Protein AF-A0A016THS2-F1 (afdb_monomer_lite)

Sequence (97 aa):
MSCFRKYTKSVLKAVKKGLESLLNNTKALNQVIYPKATRFGCWGVLRGNRTAQVACVYDKKAEMNSLITKEACTTNENCTYYNGSTCLWNLCYAEQF

Structure (mmCIF, N/CA/C/O backbone):
data_AF-A0A016THS2-F1
#
_entry.id   AF-A0A016THS2-F1
#
loop_
_atom_site.group_PDB
_atom_site.id
_atom_site.type_symbol
_atom_site.label_atom_id
_atom_site.label_alt_id
_atom_site.label_comp_id
_atom_site.label_asym_id
_atom_site.label_entity_id
_atom_site.label_seq_id
_atom_site.pdbx_PDB_ins_code
_atom_site.Cartn_x
_atom_site.Cartn_y
_atom_site.Cartn_z
_atom_site.occupancy
_atom_site.B_iso_or_equiv
_atom_site.auth_seq_id
_atom_site.auth_comp_id
_atom_site.auth_asym_id
_atom_site.auth_atom_id
_atom_site.pdbx_PDB_model_num
ATOM 1 N N . MET A 1 1 ? -1.657 2.725 -8.811 1.00 75.19 1 MET A N 1
ATOM 2 C CA . MET A 1 1 ? -0.344 3.423 -8.852 1.00 75.19 1 MET A CA 1
ATOM 3 C C . MET A 1 1 ? 0.551 2.720 -9.874 1.00 75.19 1 MET A C 1
ATOM 5 O O . MET A 1 1 ? 0.345 1.537 -10.109 1.00 75.19 1 MET A O 1
ATOM 9 N N . SER A 1 2 ? 1.494 3.417 -10.518 1.00 75.38 2 SER A N 1
ATOM 10 C CA . SER A 1 2 ? 2.437 2.801 -11.467 1.00 75.38 2 SER A CA 1
ATOM 11 C C . SER A 1 2 ? 3.800 3.484 -11.436 1.00 75.38 2 SER A C 1
ATOM 13 O O . SER A 1 2 ? 3.866 4.706 -11.311 1.00 75.38 2 SER A O 1
ATOM 15 N N . CYS A 1 3 ? 4.877 2.720 -11.599 1.00 80.12 3 CYS A N 1
ATOM 16 C CA . CYS A 1 3 ? 6.243 3.225 -11.667 1.00 80.12 3 CYS A CA 1
ATOM 17 C C . CYS A 1 3 ? 7.024 2.574 -12.816 1.00 80.12 3 CYS A C 1
ATOM 19 O O . CYS A 1 3 ? 6.845 1.393 -13.115 1.00 80.12 3 CYS A O 1
ATOM 21 N N . PHE A 1 4 ? 7.916 3.353 -13.428 1.00 84.62 4 PHE A N 1
ATOM 22 C CA . PHE A 1 4 ? 8.782 2.943 -14.528 1.00 84.62 4 PHE A CA 1
ATOM 23 C C . PHE A 1 4 ? 10.220 3.324 -14.185 1.00 84.62 4 PHE A C 1
ATOM 25 O O . PHE A 1 4 ? 10.516 4.501 -13.963 1.00 84.62 4 PHE A O 1
ATOM 32 N N . ARG A 1 5 ? 11.131 2.350 -14.132 1.00 85.31 5 ARG A N 1
ATOM 33 C CA . ARG A 1 5 ? 12.542 2.602 -13.813 1.00 85.31 5 ARG A CA 1
ATOM 34 C C . ARG A 1 5 ? 13.476 1.763 -14.665 1.00 85.31 5 ARG A C 1
ATOM 36 O O . ARG A 1 5 ? 13.317 0.552 -14.778 1.00 85.31 5 ARG A O 1
ATOM 43 N N . LYS A 1 6 ? 14.510 2.411 -15.202 1.00 84.00 6 LYS A N 1
ATOM 44 C CA . LYS A 1 6 ? 15.648 1.703 -15.79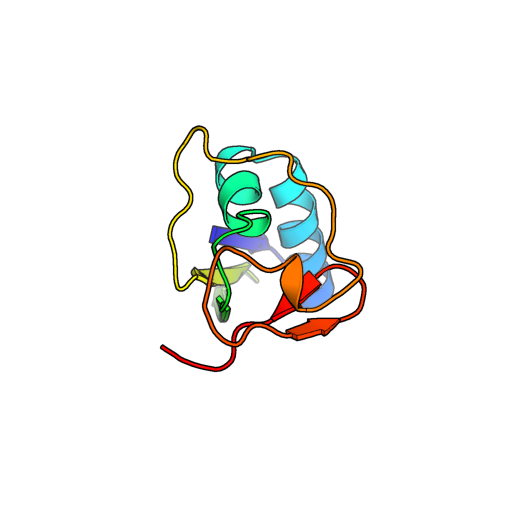0 1.00 84.00 6 LYS A CA 1
ATOM 45 C C . LYS A 1 6 ? 16.451 1.009 -14.686 1.00 84.00 6 LYS A C 1
ATOM 47 O O . LYS A 1 6 ? 16.677 1.590 -13.623 1.00 84.00 6 LYS A O 1
ATOM 52 N N . TYR A 1 7 ? 16.900 -0.210 -14.945 1.00 82.94 7 TYR A N 1
ATOM 53 C CA . TYR A 1 7 ? 17.788 -0.979 -14.085 1.00 82.94 7 TYR A CA 1
ATOM 54 C C . TYR A 1 7 ? 19.101 -1.270 -14.812 1.00 82.94 7 TYR A C 1
ATOM 56 O O . TYR A 1 7 ? 19.148 -1.435 -16.026 1.00 82.94 7 TYR A O 1
ATOM 64 N N . THR A 1 8 ? 20.202 -1.311 -14.069 1.00 78.25 8 THR A N 1
ATOM 65 C CA . THR A 1 8 ? 21.517 -1.654 -14.630 1.00 78.25 8 THR A CA 1
ATOM 66 C C . THR A 1 8 ? 21.886 -3.090 -14.293 1.00 78.25 8 THR A C 1
ATOM 68 O O . THR A 1 8 ? 22.073 -3.894 -15.197 1.00 78.25 8 THR A O 1
ATOM 71 N N . LYS A 1 9 ? 21.951 -3.404 -12.993 1.00 79.50 9 LYS A N 1
ATOM 72 C CA . LYS A 1 9 ? 22.392 -4.706 -12.461 1.00 79.50 9 LYS A CA 1
ATOM 73 C C . LYS A 1 9 ? 21.347 -5.425 -11.599 1.00 79.50 9 LYS A C 1
ATOM 75 O O . LYS A 1 9 ? 21.432 -6.630 -11.433 1.00 79.50 9 LYS A O 1
ATOM 80 N N . SER A 1 10 ? 20.373 -4.702 -11.035 1.00 87.75 10 SER A N 1
ATOM 81 C CA . SER A 1 10 ? 19.357 -5.277 -10.143 1.00 87.75 10 SER A CA 1
ATOM 82 C C . SER A 1 10 ? 17.993 -4.641 -10.382 1.00 87.75 10 SER A C 1
ATOM 84 O O . SER A 1 10 ? 17.826 -3.428 -10.221 1.00 87.75 10 SER A O 1
ATOM 86 N N . VAL A 1 11 ? 17.020 -5.483 -10.735 1.00 88.31 11 VAL A N 1
ATOM 87 C CA . VAL A 1 11 ? 15.608 -5.104 -10.873 1.00 88.31 11 VAL A CA 1
ATOM 88 C C . VAL A 1 11 ? 15.040 -4.684 -9.519 1.00 88.31 11 VAL A C 1
ATOM 90 O O . VAL A 1 11 ? 14.413 -3.635 -9.431 1.00 88.31 11 VAL A O 1
ATOM 93 N N . LEU A 1 12 ? 15.340 -5.425 -8.445 1.00 89.81 12 LEU A N 1
ATOM 94 C CA . LEU A 1 12 ? 14.877 -5.103 -7.089 1.00 89.81 12 LEU A CA 1
ATOM 95 C C . LEU A 1 12 ? 15.320 -3.704 -6.646 1.00 89.81 12 LEU A C 1
ATOM 97 O O . LEU A 1 12 ? 14.519 -2.939 -6.114 1.00 89.81 12 LEU A O 1
ATOM 101 N N . LYS A 1 13 ? 16.568 -3.315 -6.944 1.00 91.31 13 LYS A N 1
ATOM 102 C CA . LYS A 1 13 ? 17.061 -1.959 -6.654 1.00 91.31 13 LYS A CA 1
ATOM 103 C C . LYS A 1 13 ? 16.292 -0.887 -7.430 1.00 91.31 13 LYS A C 1
ATOM 105 O O . LYS A 1 13 ? 16.058 0.198 -6.902 1.00 91.31 13 LYS A O 1
ATOM 110 N N . ALA A 1 14 ? 15.910 -1.168 -8.674 1.00 89.62 14 ALA A N 1
ATOM 111 C CA . ALA A 1 14 ? 15.119 -0.244 -9.481 1.00 89.62 14 ALA A CA 1
ATOM 112 C C . ALA A 1 14 ? 13.670 -0.141 -8.987 1.00 89.62 14 ALA A C 1
ATOM 114 O O . ALA A 1 14 ? 13.148 0.969 -8.916 1.00 89.62 14 ALA A O 1
ATOM 115 N N . VAL A 1 15 ? 13.055 -1.258 -8.586 1.00 90.56 15 VAL A N 1
ATOM 116 C CA . VAL A 1 15 ? 11.719 -1.273 -7.972 1.00 90.56 15 VAL A CA 1
ATOM 117 C C . VAL A 1 15 ? 11.727 -0.499 -6.657 1.00 90.56 15 VAL A C 1
ATOM 119 O O . VAL A 1 15 ? 10.895 0.386 -6.493 1.00 90.56 15 VAL A O 1
ATOM 122 N N . LYS A 1 16 ? 12.713 -0.728 -5.777 1.00 91.69 16 LYS A N 1
ATOM 123 C CA . LYS A 1 16 ? 12.882 0.031 -4.525 1.00 91.69 16 LYS A CA 1
ATOM 124 C C . LYS A 1 16 ? 12.945 1.540 -4.778 1.00 91.69 16 LYS A C 1
ATOM 126 O O . LYS A 1 16 ? 12.138 2.278 -4.229 1.00 91.69 16 LYS A O 1
ATOM 131 N N . LYS A 1 17 ? 13.821 1.990 -5.684 1.00 90.38 17 LYS A N 1
ATOM 132 C CA . LYS A 1 17 ? 13.900 3.409 -6.087 1.00 90.38 17 LYS A CA 1
ATOM 133 C C . LYS A 1 17 ? 12.593 3.929 -6.682 1.00 90.38 17 LYS A C 1
ATOM 135 O O . LYS A 1 17 ? 12.259 5.104 -6.552 1.00 90.38 17 LYS A O 1
ATOM 140 N N . GLY A 1 18 ? 11.879 3.066 -7.396 1.00 88.31 18 GLY A N 1
ATOM 141 C CA . GLY A 1 18 ? 10.563 3.363 -7.928 1.00 88.31 18 GLY A CA 1
ATOM 142 C C . GLY A 1 18 ? 9.560 3.665 -6.822 1.00 88.31 18 GLY A C 1
ATOM 143 O O . GLY A 1 18 ? 8.930 4.719 -6.866 1.00 88.31 18 GLY A O 1
ATOM 144 N N . LEU A 1 19 ? 9.481 2.792 -5.816 1.00 88.50 19 LEU A N 1
ATOM 145 C CA . LEU A 1 19 ? 8.631 2.954 -4.636 1.00 88.50 19 LEU A CA 1
ATOM 146 C C . LEU A 1 19 ? 9.016 4.192 -3.817 1.00 88.50 19 LEU A C 1
ATOM 148 O O . LEU A 1 19 ? 8.145 4.991 -3.498 1.00 88.50 19 LEU A O 1
ATOM 152 N N . GLU A 1 20 ? 10.307 4.414 -3.568 1.00 90.94 20 GLU A N 1
ATOM 153 C CA . GLU A 1 20 ? 10.805 5.616 -2.879 1.00 90.94 20 GLU A CA 1
ATOM 154 C C . GLU A 1 20 ? 10.386 6.897 -3.611 1.00 90.94 20 GLU A C 1
ATOM 156 O O . GLU A 1 20 ? 9.967 7.866 -2.989 1.00 90.94 20 GLU A O 1
ATOM 161 N N . SER A 1 21 ? 10.410 6.899 -4.948 1.00 88.44 21 SER A N 1
ATOM 162 C CA . SER A 1 21 ? 9.973 8.072 -5.710 1.00 88.44 21 SER A CA 1
ATOM 163 C C . SER A 1 21 ? 8.469 8.348 -5.661 1.00 88.44 21 SER A C 1
ATOM 165 O O . SER A 1 21 ? 8.054 9.450 -6.016 1.00 88.44 21 SER A O 1
ATOM 167 N N . LEU A 1 22 ? 7.649 7.392 -5.210 1.00 84.94 22 LEU A N 1
ATOM 168 C CA . LEU A 1 22 ? 6.218 7.623 -4.987 1.00 84.94 22 LEU A CA 1
ATOM 169 C C . LEU A 1 22 ? 5.961 8.508 -3.773 1.00 84.94 22 LEU A C 1
ATOM 171 O O . LEU A 1 22 ? 4.946 9.195 -3.760 1.00 84.94 22 LEU A O 1
ATOM 175 N N . LEU A 1 23 ? 6.879 8.533 -2.801 1.00 84.88 23 LEU A N 1
ATOM 176 C CA . LEU A 1 23 ? 6.779 9.403 -1.625 1.00 84.88 23 LEU A CA 1
ATOM 177 C C . LEU A 1 23 ? 6.715 10.886 -2.025 1.00 84.88 23 LEU A C 1
ATOM 179 O O . LEU A 1 23 ? 6.065 11.676 -1.354 1.00 84.88 23 LEU A O 1
ATOM 183 N N . ASN A 1 24 ? 7.308 11.239 -3.170 1.00 89.31 24 ASN A N 1
ATOM 184 C CA . ASN A 1 24 ? 7.298 12.598 -3.716 1.00 89.31 24 ASN A CA 1
ATOM 185 C C . ASN A 1 24 ? 6.148 12.847 -4.713 1.00 89.31 24 ASN A C 1
ATOM 187 O O . ASN A 1 24 ? 6.054 13.928 -5.288 1.00 89.31 24 ASN A O 1
ATOM 191 N N . ASN A 1 25 ? 5.289 11.855 -4.974 1.00 88.50 25 ASN A N 1
ATOM 192 C CA . ASN A 1 25 ? 4.148 11.973 -5.882 1.00 88.50 25 ASN A CA 1
ATOM 193 C C . ASN A 1 25 ? 2.849 11.922 -5.077 1.00 88.50 25 ASN A C 1
ATOM 195 O O . ASN A 1 25 ? 2.291 10.846 -4.874 1.00 88.50 25 ASN A O 1
ATOM 199 N N . THR A 1 26 ? 2.335 13.085 -4.671 1.00 85.31 26 THR A N 1
ATOM 200 C CA . THR A 1 26 ? 1.145 13.218 -3.810 1.00 85.31 26 THR A CA 1
ATOM 201 C C . THR A 1 26 ? -0.054 12.419 -4.317 1.00 85.31 26 THR A C 1
ATOM 203 O O . THR A 1 26 ? -0.716 11.734 -3.547 1.00 85.31 26 THR A O 1
ATOM 206 N N . LYS A 1 27 ? -0.317 12.429 -5.629 1.00 86.50 27 LYS A N 1
ATOM 207 C CA . LYS A 1 27 ? -1.450 11.695 -6.214 1.00 86.50 27 LYS A CA 1
ATOM 208 C C . LYS A 1 27 ? -1.284 10.183 -6.081 1.00 86.50 27 LYS A C 1
ATOM 210 O O . LYS A 1 27 ? -2.246 9.479 -5.784 1.00 86.50 27 LYS A O 1
ATOM 215 N N . ALA A 1 28 ? -0.082 9.675 -6.342 1.00 87.25 28 ALA A N 1
ATOM 216 C CA . ALA A 1 28 ? 0.200 8.255 -6.192 1.00 87.25 28 ALA A CA 1
ATOM 217 C C . ALA A 1 28 ? 0.240 7.851 -4.714 1.00 87.25 28 ALA A C 1
ATOM 219 O O . ALA A 1 28 ? -0.330 6.819 -4.368 1.00 87.25 28 ALA A O 1
ATOM 220 N N . LEU A 1 29 ? 0.852 8.676 -3.862 1.00 87.94 29 LEU A N 1
ATOM 221 C CA . LEU A 1 29 ? 0.930 8.468 -2.423 1.00 87.94 29 LEU A CA 1
ATOM 222 C C . LEU A 1 29 ? -0.468 8.386 -1.813 1.00 87.94 29 LEU A C 1
ATOM 224 O O . LEU A 1 29 ? -0.750 7.397 -1.152 1.00 87.94 29 LEU A O 1
ATOM 228 N N . ASN A 1 30 ? -1.371 9.316 -2.137 1.00 89.06 30 ASN A N 1
ATOM 229 C CA . ASN A 1 30 ? -2.757 9.315 -1.654 1.00 89.06 30 ASN A CA 1
ATOM 230 C C . ASN A 1 30 ? -3.487 7.991 -1.907 1.00 89.06 30 ASN A C 1
ATOM 232 O O . ASN A 1 30 ? -4.315 7.593 -1.099 1.00 89.06 30 ASN A O 1
ATOM 236 N N . GLN A 1 31 ? -3.180 7.298 -3.008 1.00 90.88 31 GLN A N 1
ATOM 237 C CA . GLN A 1 31 ? -3.732 5.971 -3.275 1.00 90.88 31 GLN A CA 1
ATOM 238 C C . GLN A 1 31 ? -3.101 4.879 -2.403 1.00 90.88 31 GLN A C 1
ATOM 240 O O . GLN A 1 31 ? -3.799 3.955 -1.998 1.00 90.88 31 GLN A O 1
ATOM 245 N N . VAL A 1 32 ? -1.792 4.961 -2.151 1.00 90.31 32 VAL A N 1
ATOM 246 C CA . VAL A 1 32 ? -1.056 3.991 -1.325 1.00 90.31 32 VAL A CA 1
ATOM 247 C C . VAL A 1 32 ? -1.495 4.079 0.134 1.00 90.31 32 VAL A C 1
ATOM 249 O O . VAL A 1 32 ? -1.689 3.049 0.764 1.00 90.31 32 VAL A O 1
ATOM 252 N N . ILE A 1 33 ? -1.674 5.294 0.657 1.00 88.75 33 ILE A N 1
ATOM 253 C CA . ILE A 1 33 ? -2.044 5.536 2.059 1.00 88.75 33 ILE A CA 1
ATOM 254 C C . ILE A 1 33 ? -3.559 5.678 2.264 1.00 88.75 33 ILE A C 1
ATOM 256 O O . ILE A 1 33 ? -3.990 6.234 3.269 1.00 88.75 33 ILE A O 1
ATOM 260 N N . TYR A 1 34 ? -4.381 5.227 1.310 1.00 90.44 34 TYR A N 1
ATOM 261 C CA . TYR A 1 34 ? -5.828 5.399 1.391 1.00 90.44 34 TYR A CA 1
ATOM 262 C C . TYR A 1 34 ? -6.441 4.479 2.463 1.00 90.44 34 TYR A C 1
ATOM 264 O O . TYR A 1 34 ? -6.490 3.268 2.244 1.00 90.44 34 TYR A O 1
ATOM 272 N N . PRO A 1 35 ? -6.991 5.004 3.579 1.00 88.69 35 PRO A N 1
ATOM 273 C CA . PRO A 1 35 ? -7.379 4.169 4.724 1.00 88.69 35 PRO A CA 1
ATOM 274 C C . PRO A 1 35 ? -8.562 3.231 4.466 1.00 88.69 35 PRO A C 1
ATOM 276 O O . PRO A 1 35 ? -8.789 2.297 5.227 1.00 88.69 35 PRO A O 1
ATOM 279 N N . LYS A 1 36 ? -9.353 3.496 3.418 1.00 89.88 36 LYS A N 1
ATOM 280 C CA . LYS A 1 36 ? -10.487 2.644 3.041 1.00 89.88 36 LYS A CA 1
ATOM 281 C C . LYS A 1 36 ? -10.103 1.563 2.024 1.00 89.88 36 LYS A C 1
ATOM 283 O O . LYS A 1 36 ? -10.963 0.745 1.715 1.00 89.88 36 LYS A O 1
ATOM 288 N N . ALA A 1 37 ? -8.887 1.552 1.473 1.00 91.94 37 ALA A N 1
ATOM 289 C CA . ALA A 1 37 ? -8.429 0.436 0.644 1.00 91.94 37 ALA A CA 1
ATOM 290 C C . ALA A 1 37 ? -8.004 -0.728 1.546 1.00 91.94 37 ALA A C 1
ATOM 292 O O . ALA A 1 37 ? -7.211 -0.534 2.463 1.00 91.94 37 ALA A O 1
ATOM 293 N N . THR A 1 38 ? -8.516 -1.928 1.283 1.00 92.56 38 THR A N 1
ATOM 294 C CA . THR A 1 38 ? -8.245 -3.120 2.113 1.00 92.56 38 THR A CA 1
ATOM 295 C C . THR A 1 38 ? -7.426 -4.170 1.382 1.00 92.56 38 THR A C 1
ATOM 297 O O . THR A 1 38 ? -6.810 -5.035 2.001 1.00 92.56 38 THR A O 1
ATOM 300 N N . ARG A 1 39 ? -7.401 -4.101 0.048 1.00 92.56 39 ARG A N 1
ATOM 301 C CA . ARG A 1 39 ? -6.753 -5.090 -0.810 1.00 92.56 39 ARG A CA 1
ATOM 302 C C . ARG A 1 39 ? -6.023 -4.394 -1.940 1.00 92.56 39 ARG A C 1
ATOM 304 O O . ARG A 1 39 ? -6.523 -3.450 -2.551 1.00 92.56 39 ARG A O 1
ATOM 311 N N . PHE A 1 40 ? -4.845 -4.906 -2.258 1.00 95.25 40 PHE A N 1
ATOM 312 C CA . PHE A 1 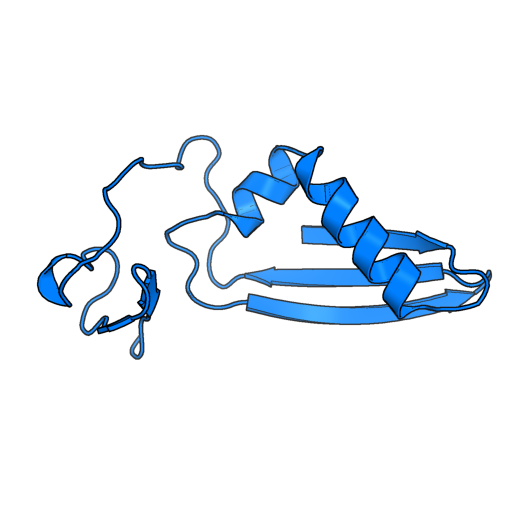40 ? -4.087 -4.460 -3.411 1.00 95.25 40 PHE A CA 1
ATOM 313 C C . PHE A 1 40 ? -3.333 -5.626 -4.036 1.00 95.25 40 PHE A C 1
ATOM 315 O O . PHE A 1 40 ? -2.948 -6.579 -3.364 1.00 95.25 40 PHE A O 1
ATOM 322 N N . GLY A 1 41 ? -3.119 -5.535 -5.341 1.00 96.06 41 GLY A N 1
ATOM 323 C CA . GLY A 1 41 ? -2.316 -6.479 -6.103 1.00 96.06 41 GLY A CA 1
ATOM 324 C C . GLY A 1 41 ? -1.375 -5.714 -7.013 1.00 96.06 41 GLY A C 1
ATOM 325 O O . GLY A 1 41 ? -1.779 -4.739 -7.649 1.00 96.06 41 GLY A O 1
ATOM 326 N N . CYS A 1 42 ? -0.119 -6.143 -7.071 1.00 94.38 42 CYS A N 1
ATOM 327 C CA . CYS A 1 42 ? 0.888 -5.533 -7.926 1.00 94.38 42 CYS A CA 1
ATOM 328 C C . CYS A 1 42 ? 1.340 -6.518 -8.997 1.00 94.38 42 CYS A C 1
ATOM 330 O O . CYS A 1 42 ? 1.586 -7.690 -8.724 1.00 94.38 42 CYS A O 1
ATOM 332 N N . TRP A 1 43 ? 1.504 -6.012 -10.210 1.00 94.19 43 TRP A N 1
ATOM 333 C CA . TRP A 1 43 ? 2.079 -6.734 -11.331 1.00 94.19 43 TRP A CA 1
ATOM 334 C C . TRP A 1 43 ? 3.264 -5.954 -11.888 1.00 94.19 43 TRP A C 1
ATOM 336 O O . TRP A 1 43 ? 3.281 -4.719 -11.878 1.00 94.19 43 TRP A O 1
ATOM 346 N N . GLY A 1 44 ? 4.263 -6.680 -12.382 1.00 91.25 44 GLY A N 1
ATOM 347 C CA . GLY A 1 44 ? 5.463 -6.103 -12.960 1.00 91.25 44 GLY A CA 1
ATOM 348 C C . GLY A 1 44 ? 5.826 -6.739 -14.292 1.00 91.25 44 GLY A C 1
ATOM 349 O O . GLY A 1 44 ? 5.635 -7.930 -14.503 1.00 91.25 44 GLY A O 1
ATOM 350 N N . VAL A 1 45 ? 6.384 -5.932 -15.188 1.00 92.88 45 VAL A N 1
ATOM 351 C CA . VAL A 1 45 ? 6.876 -6.357 -16.499 1.00 92.88 45 VAL A CA 1
ATOM 352 C C . VAL A 1 45 ? 8.259 -5.757 -16.732 1.00 92.88 45 VAL A C 1
ATOM 354 O O . VAL A 1 45 ? 8.503 -4.576 -16.462 1.00 92.88 45 VAL A O 1
ATOM 357 N N . LEU A 1 46 ? 9.167 -6.574 -17.263 1.00 91.12 46 LEU A N 1
AT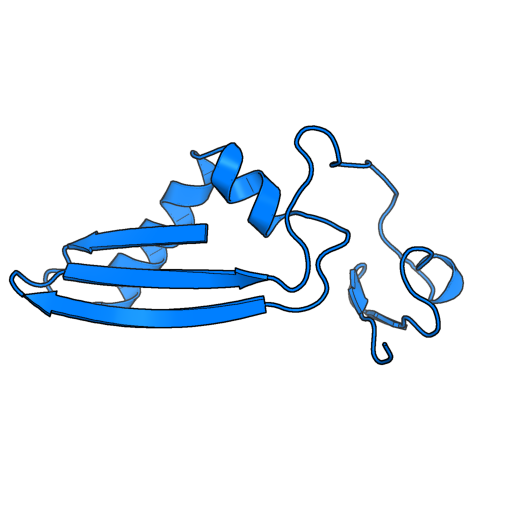OM 358 C CA . LEU A 1 46 ? 10.459 -6.123 -17.766 1.00 91.12 46 LEU A CA 1
ATOM 359 C C . LEU A 1 46 ? 10.321 -5.832 -19.259 1.00 91.12 46 LEU A C 1
ATOM 361 O O . LEU A 1 46 ? 9.943 -6.698 -20.041 1.00 91.12 46 LEU A O 1
ATOM 365 N N . ARG A 1 47 ? 10.609 -4.594 -19.651 1.00 86.94 47 ARG A N 1
ATOM 366 C CA . ARG A 1 47 ? 10.626 -4.152 -21.045 1.00 86.94 47 ARG A CA 1
ATOM 367 C C . ARG A 1 47 ? 12.063 -4.042 -21.554 1.00 86.94 47 ARG A C 1
ATOM 369 O O . ARG A 1 47 ? 13.019 -3.992 -20.771 1.00 86.94 47 ARG A O 1
ATOM 376 N N . GLY A 1 48 ? 12.200 -3.934 -22.878 1.00 82.44 48 GLY A N 1
ATOM 377 C CA . GLY A 1 48 ? 13.462 -3.597 -23.541 1.00 82.44 48 GLY A CA 1
ATOM 378 C C . GLY A 1 48 ? 14.135 -2.349 -22.945 1.00 82.44 48 GLY A C 1
ATOM 379 O O . GLY A 1 48 ? 13.515 -1.556 -22.231 1.00 82.44 48 GLY A O 1
ATOM 380 N N . ASN A 1 49 ? 15.433 -2.182 -23.209 1.00 84.88 49 ASN A N 1
ATOM 381 C CA . ASN A 1 49 ? 16.274 -1.133 -22.608 1.00 84.88 49 ASN A CA 1
ATOM 382 C C . ASN A 1 49 ? 16.396 -1.215 -21.077 1.00 84.88 49 ASN A C 1
ATOM 384 O O . ASN A 1 49 ? 16.555 -0.189 -20.412 1.00 84.88 49 ASN A O 1
ATOM 388 N N . ARG A 1 50 ? 16.327 -2.435 -20.522 1.00 86.19 50 ARG A N 1
ATOM 389 C CA . ARG A 1 50 ? 16.439 -2.711 -19.082 1.00 86.19 50 ARG A CA 1
ATOM 390 C C . ARG A 1 50 ? 15.485 -1.837 -18.266 1.00 86.19 50 ARG A C 1
ATOM 392 O O . ARG A 1 50 ? 15.901 -1.147 -17.340 1.00 86.19 50 ARG A O 1
ATOM 399 N N . THR A 1 51 ? 14.207 -1.822 -18.632 1.00 88.56 51 THR A N 1
ATOM 400 C CA . THR A 1 51 ? 13.190 -1.025 -17.933 1.00 88.56 51 THR A 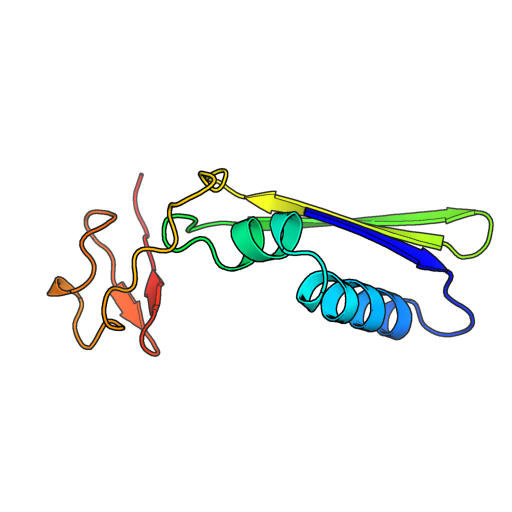CA 1
ATOM 401 C C . THR A 1 51 ? 12.254 -1.942 -17.164 1.00 88.56 51 THR A C 1
ATOM 403 O O . THR A 1 51 ? 11.642 -2.828 -17.746 1.00 88.56 51 THR A O 1
ATOM 406 N N . ALA A 1 52 ? 12.119 -1.721 -15.861 1.00 90.19 52 ALA A N 1
ATOM 407 C CA . ALA A 1 52 ? 11.111 -2.359 -15.030 1.00 90.19 52 ALA A CA 1
ATOM 408 C C . ALA A 1 52 ? 9.890 -1.441 -14.926 1.00 90.19 52 ALA A C 1
ATOM 410 O O . ALA A 1 52 ? 10.013 -0.271 -14.549 1.00 90.19 52 ALA A O 1
ATOM 411 N N . GLN A 1 53 ? 8.720 -1.973 -15.259 1.00 90.62 53 GLN A N 1
ATOM 412 C CA . GLN A 1 53 ? 7.433 -1.332 -15.034 1.00 90.62 53 GLN A CA 1
ATOM 413 C C . GLN A 1 53 ? 6.684 -2.118 -13.966 1.00 90.62 53 GLN A C 1
ATOM 415 O O . GLN A 1 53 ? 6.533 -3.326 -14.100 1.00 90.62 53 GLN A O 1
ATOM 420 N N . VAL A 1 54 ? 6.188 -1.435 -12.939 1.00 92.31 54 VAL A N 1
ATOM 421 C CA . VAL A 1 54 ? 5.342 -2.025 -11.895 1.00 92.31 54 VAL A CA 1
ATOM 422 C C . VAL A 1 54 ? 4.065 -1.209 -11.790 1.00 92.31 54 VAL A C 1
ATOM 424 O O . VAL A 1 54 ? 4.115 0.021 -11.788 1.00 92.31 54 VAL A O 1
ATOM 427 N N . ALA A 1 55 ? 2.926 -1.880 -11.701 1.00 92.25 55 ALA A N 1
ATOM 428 C CA . ALA A 1 55 ? 1.635 -1.263 -11.451 1.00 92.25 55 ALA A CA 1
ATOM 429 C C . ALA A 1 55 ? 0.917 -2.006 -10.327 1.00 92.25 55 ALA A C 1
ATOM 431 O O . ALA A 1 55 ? 0.970 -3.230 -10.269 1.00 92.25 55 ALA A O 1
ATOM 432 N N . CYS A 1 56 ? 0.239 -1.259 -9.461 1.00 93.56 56 CYS A N 1
ATOM 433 C CA . CYS A 1 56 ? -0.605 -1.810 -8.409 1.00 93.56 56 CYS A CA 1
ATOM 434 C C . CYS A 1 56 ? -2.043 -1.321 -8.571 1.00 93.56 56 CYS A C 1
ATOM 436 O O . CYS A 1 56 ? -2.286 -0.122 -8.797 1.00 93.56 56 CYS A O 1
ATOM 438 N N . VAL A 1 57 ? -2.967 -2.266 -8.437 1.00 95.06 57 VAL A N 1
ATOM 439 C CA . VAL A 1 57 ? -4.417 -2.077 -8.421 1.00 95.06 57 VAL A CA 1
ATOM 440 C C . VAL A 1 57 ? -4.894 -2.227 -6.982 1.00 95.06 57 VAL A C 1
ATOM 442 O O . VAL A 1 57 ? -4.376 -3.064 -6.247 1.00 95.06 57 VAL A O 1
ATOM 445 N N . TYR A 1 58 ? -5.855 -1.396 -6.596 1.00 94.44 58 TYR A N 1
ATOM 446 C CA . TYR A 1 58 ? -6.445 -1.352 -5.262 1.00 94.44 58 TYR A CA 1
ATOM 447 C C . TYR A 1 58 ? -7.946 -1.592 -5.402 1.00 94.44 58 TYR A C 1
ATOM 449 O O . TYR A 1 58 ? -8.536 -1.177 -6.402 1.00 94.44 58 TYR A O 1
ATOM 457 N N . ASP A 1 59 ? -8.552 -2.234 -4.411 1.00 94.12 59 ASP A N 1
ATOM 458 C CA . ASP A 1 59 ? -9.999 -2.462 -4.337 1.00 94.12 59 ASP A CA 1
ATOM 459 C C . ASP A 1 59 ? -10.807 -1.158 -4.299 1.00 94.12 59 ASP A C 1
ATOM 461 O O . ASP A 1 59 ? -11.896 -1.088 -4.869 1.00 94.12 59 ASP A O 1
ATOM 465 N N . LYS A 1 60 ? -10.258 -0.102 -3.684 1.00 92.06 60 LYS A N 1
ATOM 466 C CA . LYS A 1 60 ? -10.847 1.239 -3.708 1.00 92.06 60 LYS A CA 1
ATOM 467 C C . LYS A 1 60 ? -9.886 2.313 -4.184 1.00 92.06 60 LYS A C 1
ATOM 469 O O . LYS A 1 60 ? -8.724 2.386 -3.782 1.00 92.06 60 LYS A O 1
ATOM 474 N N . LYS A 1 61 ? -10.419 3.206 -5.015 1.00 91.50 61 LYS A N 1
ATOM 475 C CA . LYS A 1 61 ? -9.721 4.394 -5.503 1.00 91.50 61 LYS A CA 1
ATOM 476 C C . LYS A 1 61 ? -9.797 5.514 -4.463 1.00 91.50 61 LYS A C 1
ATOM 478 O O . LYS A 1 61 ? -10.874 5.783 -3.944 1.00 91.50 61 LYS A O 1
ATOM 483 N N . ALA A 1 62 ? -8.676 6.177 -4.198 1.00 88.88 62 ALA A N 1
ATOM 484 C CA . ALA A 1 62 ? -8.632 7.310 -3.281 1.00 88.88 62 ALA A CA 1
ATOM 485 C C . ALA A 1 62 ? -9.456 8.497 -3.800 1.00 88.88 62 ALA A C 1
ATOM 487 O O . ALA A 1 62 ? -9.377 8.862 -4.979 1.00 88.88 62 ALA A O 1
ATOM 488 N N . GLU A 1 63 ? -10.198 9.129 -2.896 1.00 84.50 63 GLU A N 1
ATOM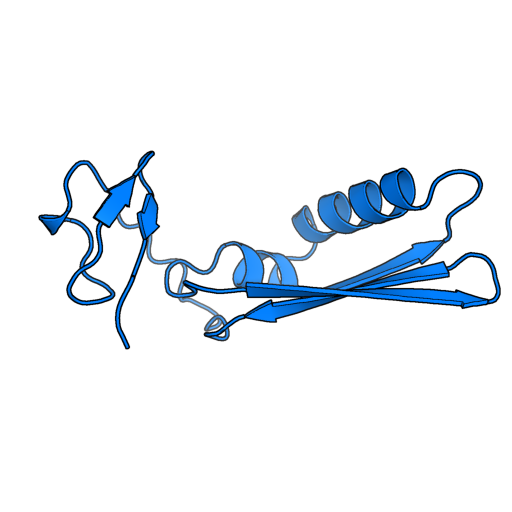 489 C CA . GLU A 1 63 ? -10.875 10.398 -3.140 1.00 84.50 63 GLU A CA 1
ATOM 490 C C . GLU A 1 63 ? -9.924 11.544 -2.773 1.00 84.50 63 GLU A C 1
ATOM 492 O O . GLU A 1 63 ? -9.077 11.422 -1.887 1.00 84.50 63 GLU A O 1
ATOM 497 N N . MET A 1 64 ? -10.022 12.674 -3.475 1.00 63.31 64 MET A N 1
ATOM 498 C CA . MET A 1 64 ? -8.967 13.698 -3.474 1.00 63.31 64 MET A CA 1
ATOM 499 C C . MET A 1 64 ? -8.760 14.399 -2.112 1.00 63.31 64 MET A C 1
ATOM 501 O O . MET A 1 64 ? -7.742 15.058 -1.943 1.00 63.31 64 MET A O 1
ATOM 505 N N . ASN A 1 65 ? -9.648 14.170 -1.132 1.00 62.47 65 ASN A N 1
ATOM 506 C CA . ASN A 1 65 ? -9.639 14.775 0.208 1.00 62.47 65 ASN A CA 1
ATOM 507 C C . ASN A 1 65 ? -9.866 13.761 1.353 1.00 62.47 65 ASN A C 1
ATOM 509 O O . ASN A 1 65 ? -10.225 14.143 2.462 1.00 62.47 65 ASN A O 1
ATOM 513 N N . SER A 1 66 ? -9.717 12.456 1.110 1.00 58.41 66 SER A N 1
ATOM 514 C CA . SER A 1 66 ? -10.183 11.418 2.046 1.00 58.41 66 SER A CA 1
ATOM 515 C C . SER A 1 66 ? -9.143 10.908 3.046 1.00 58.41 66 SER A C 1
ATOM 517 O O . SER A 1 66 ? -9.315 9.815 3.592 1.00 58.41 66 SER A O 1
ATOM 519 N N . LEU A 1 67 ? -8.059 11.650 3.289 1.00 59.28 67 LEU A N 1
ATOM 520 C CA . LEU A 1 67 ? -7.157 11.346 4.402 1.00 59.28 67 LEU A CA 1
ATOM 521 C C . LEU A 1 67 ? -7.834 11.777 5.701 1.00 59.28 67 LEU A C 1
ATOM 523 O O . LEU A 1 67 ? -7.546 12.824 6.267 1.00 59.28 67 LEU A O 1
ATOM 527 N N . ILE A 1 68 ? -8.801 10.972 6.133 1.00 58.44 68 ILE A N 1
ATOM 528 C CA . ILE A 1 68 ? -9.452 11.148 7.419 1.00 58.44 68 ILE A CA 1
ATOM 529 C C . ILE A 1 68 ? -8.451 10.673 8.471 1.00 58.44 68 ILE A C 1
ATOM 531 O O . ILE A 1 68 ? -8.187 9.477 8.599 1.00 58.44 68 ILE A O 1
ATOM 535 N N . THR A 1 69 ? -7.893 11.633 9.201 1.00 57.09 69 THR A N 1
ATOM 536 C CA . THR A 1 69 ? -7.060 11.464 10.393 1.00 57.09 69 THR A CA 1
ATOM 537 C C . THR A 1 69 ? -7.898 10.895 11.537 1.00 57.09 69 THR A C 1
ATOM 539 O O . THR A 1 69 ? -8.279 11.611 12.460 1.00 57.09 69 THR A O 1
ATOM 542 N N . LYS A 1 70 ? -8.257 9.614 11.449 1.00 66.88 70 LYS A N 1
ATOM 543 C CA . LYS A 1 70 ? -8.720 8.854 12.612 1.00 66.88 70 LYS A CA 1
ATOM 544 C C . LYS A 1 70 ? -7.520 8.231 13.310 1.00 66.88 70 LYS A C 1
ATOM 546 O O . LYS A 1 70 ? -6.509 7.939 12.672 1.00 66.88 70 LYS A O 1
ATOM 551 N N . GLU A 1 71 ? -7.654 8.059 14.618 1.00 82.38 71 GLU A N 1
ATOM 552 C CA . GLU A 1 71 ? -6.682 7.341 15.433 1.00 82.38 71 GLU A CA 1
ATOM 553 C C . GLU A 1 71 ? -6.513 5.905 14.931 1.00 82.38 71 GLU A C 1
ATOM 555 O O . GLU A 1 71 ? -7.409 5.324 14.307 1.00 82.38 71 GLU A O 1
ATOM 560 N N . ALA A 1 72 ? -5.331 5.349 15.178 1.00 89.19 72 ALA A N 1
ATOM 561 C CA . ALA A 1 72 ? -5.061 3.959 14.865 1.00 89.19 72 ALA A CA 1
ATOM 562 C C . ALA A 1 72 ? -5.896 3.044 15.779 1.00 89.19 72 ALA A C 1
ATOM 564 O O . ALA A 1 72 ? -6.224 3.420 16.905 1.00 89.19 72 ALA A O 1
ATOM 565 N N . CYS A 1 73 ? -6.265 1.854 15.301 1.00 91.94 73 CYS A N 1
ATOM 566 C CA . CYS A 1 73 ? -7.068 0.940 16.112 1.00 91.94 73 CYS A CA 1
ATOM 567 C C . CYS A 1 73 ? -6.233 0.361 17.264 1.00 91.94 73 CYS A C 1
ATOM 569 O O . CYS A 1 73 ? -5.051 0.067 17.087 1.00 91.94 73 CYS A O 1
ATOM 571 N N . THR A 1 74 ? -6.854 0.159 18.424 1.00 94.25 74 THR A N 1
ATOM 572 C CA . THR A 1 74 ? -6.283 -0.623 19.534 1.00 94.25 74 THR A CA 1
ATOM 573 C C . THR A 1 74 ? -7.097 -1.887 19.795 1.00 94.25 74 THR A C 1
ATOM 575 O O . THR A 1 74 ? -6.538 -2.900 20.213 1.00 94.25 74 THR A O 1
ATOM 578 N N . THR A 1 75 ? -8.393 -1.859 19.479 1.00 93.25 75 THR A N 1
ATOM 579 C CA . THR A 1 75 ? -9.302 -3.007 19.527 1.00 93.25 75 THR A CA 1
ATOM 580 C C . THR A 1 75 ? -10.099 -3.140 18.225 1.00 93.25 75 THR A C 1
ATOM 582 O O . THR A 1 75 ? -10.120 -2.230 17.386 1.00 93.25 75 THR A O 1
ATOM 585 N N . ASN A 1 76 ? -10.762 -4.285 18.028 1.00 92.06 76 ASN A N 1
ATOM 586 C CA . ASN A 1 76 ? -11.550 -4.561 16.819 1.00 92.06 76 ASN A CA 1
ATOM 587 C C . ASN A 1 76 ? -12.703 -3.557 16.637 1.00 92.06 76 ASN A C 1
ATOM 589 O O . ASN A 1 76 ? -13.031 -3.181 15.515 1.00 92.06 76 ASN A O 1
ATOM 593 N N . GLU A 1 77 ? -13.275 -3.057 17.731 1.00 89.88 77 GLU A N 1
ATOM 594 C CA . GLU A 1 77 ? -14.406 -2.124 17.730 1.00 89.88 77 GLU A CA 1
ATOM 595 C C . GLU A 1 77 ? -14.041 -0.747 17.154 1.00 89.88 77 GLU A C 1
ATOM 597 O O . GLU A 1 77 ? -14.913 -0.020 16.678 1.00 89.88 77 GLU A O 1
ATOM 602 N N . ASN A 1 78 ? -12.755 -0.372 17.143 1.00 90.19 78 ASN A N 1
ATOM 603 C CA . AS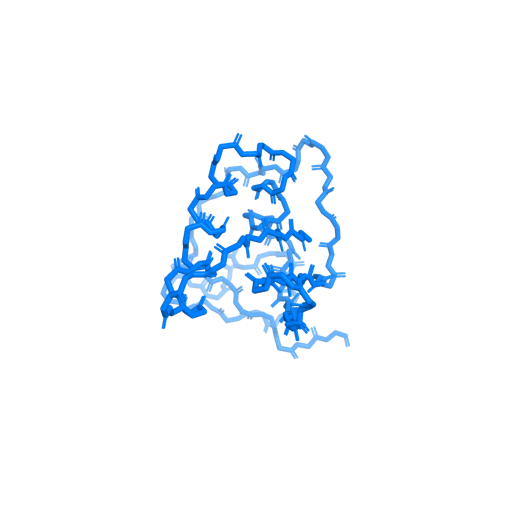N A 1 78 ? -12.313 0.882 16.523 1.00 90.19 78 ASN A CA 1
ATOM 604 C C . ASN A 1 78 ? -12.375 0.830 14.985 1.00 90.19 78 ASN A C 1
ATOM 606 O O . ASN A 1 78 ? -12.382 1.872 14.316 1.00 90.19 78 ASN A O 1
ATOM 610 N N . CYS A 1 79 ? -12.434 -0.369 14.404 1.00 90.06 79 CYS A N 1
ATOM 611 C CA . CYS A 1 79 ? -12.458 -0.577 12.965 1.00 90.06 79 CYS A CA 1
ATOM 612 C C . CYS A 1 79 ? -13.868 -0.380 12.398 1.00 90.06 79 CYS A C 1
ATOM 614 O O . CYS A 1 79 ? -14.651 -1.309 12.252 1.00 90.06 79 CYS A O 1
ATOM 616 N N . THR A 1 80 ? -14.176 0.866 12.036 1.00 89.69 80 THR A N 1
ATOM 617 C CA . THR A 1 80 ? -15.536 1.291 11.648 1.00 89.69 80 THR A CA 1
ATOM 618 C C . THR A 1 80 ? -15.799 1.337 10.140 1.00 89.69 80 THR A C 1
ATOM 620 O O . THR A 1 80 ? -16.924 1.601 9.726 1.00 89.69 80 THR A O 1
ATOM 623 N N . TYR A 1 81 ? -14.787 1.126 9.291 1.00 87.62 81 TYR A N 1
ATOM 624 C CA . TYR A 1 81 ? -14.968 1.225 7.835 1.00 87.62 81 TYR A CA 1
ATOM 625 C C . TYR A 1 81 ? -15.646 0.002 7.210 1.00 87.62 81 TYR A C 1
ATOM 627 O O . TYR A 1 81 ? -16.350 0.159 6.213 1.00 87.62 81 TYR A O 1
ATOM 635 N N . TYR A 1 82 ? -15.422 -1.186 7.773 1.00 89.12 82 TYR A N 1
ATOM 636 C CA . TYR A 1 82 ? -15.942 -2.458 7.277 1.00 89.12 82 TYR A CA 1
ATOM 637 C C . TYR A 1 82 ? -16.349 -3.338 8.455 1.00 89.12 82 TYR A C 1
ATOM 639 O O . TYR A 1 82 ? -15.614 -3.432 9.440 1.00 89.12 82 TYR A O 1
ATOM 647 N N . ASN A 1 83 ? -17.499 -3.998 8.341 1.00 87.88 83 ASN A N 1
ATOM 648 C CA . ASN A 1 83 ? -17.984 -4.912 9.371 1.00 87.88 83 ASN A CA 1
ATOM 649 C C . ASN A 1 83 ? -17.093 -6.158 9.458 1.00 87.88 83 ASN A C 1
ATOM 651 O O . ASN A 1 83 ? -16.575 -6.623 8.445 1.00 87.88 83 ASN A O 1
ATOM 655 N N . GLY A 1 84 ? -16.929 -6.696 10.669 1.00 88.06 84 GLY A N 1
ATOM 656 C CA . GLY A 1 84 ? -16.104 -7.889 10.892 1.00 88.06 84 GLY A CA 1
ATOM 657 C C . GLY A 1 84 ? -14.606 -7.655 10.676 1.00 88.06 84 GLY A C 1
ATOM 658 O O . GLY A 1 84 ? -13.896 -8.573 10.279 1.00 88.06 84 GLY A O 1
ATOM 659 N N . SER A 1 85 ? -14.127 -6.425 10.886 1.00 92.81 85 SER A N 1
ATOM 660 C CA . SER A 1 85 ? -12.698 -6.114 10.796 1.00 92.81 85 SER A CA 1
ATOM 661 C C . SER A 1 85 ? -11.952 -6.506 12.072 1.00 92.81 85 SER A C 1
ATOM 663 O O . SER A 1 85 ? -12.451 -6.300 13.179 1.00 92.81 85 SER A O 1
ATOM 665 N N . THR A 1 86 ? -10.717 -6.975 11.913 1.00 94.94 86 THR A N 1
ATOM 666 C CA . THR A 1 86 ? -9.801 -7.298 13.014 1.00 94.94 86 THR A CA 1
ATOM 667 C C . THR A 1 86 ? -8.707 -6.238 13.104 1.00 94.94 86 THR A C 1
ATOM 669 O O . THR A 1 86 ? -8.112 -5.862 12.091 1.00 94.94 86 THR A O 1
ATOM 672 N N . CYS A 1 87 ? -8.418 -5.756 14.310 1.00 94.50 87 CYS A N 1
ATOM 673 C CA . CYS A 1 87 ? -7.314 -4.842 14.562 1.00 94.50 87 CYS A CA 1
ATOM 674 C C . CYS A 1 87 ? -6.023 -5.625 14.826 1.00 94.50 87 CYS A C 1
ATOM 676 O O . CYS A 1 87 ? -5.914 -6.346 15.816 1.00 94.50 87 CYS A O 1
ATOM 678 N N . LEU A 1 88 ? -5.025 -5.464 13.956 1.00 94.62 88 LEU A N 1
ATOM 679 C CA . LEU A 1 88 ? -3.701 -6.072 14.099 1.00 94.62 88 LEU A CA 1
ATOM 680 C C . LEU A 1 88 ? -2.622 -5.026 13.828 1.00 94.62 88 LEU A C 1
ATOM 682 O O . LEU A 1 88 ? -2.648 -4.348 12.803 1.00 94.62 88 LEU A O 1
ATOM 686 N N . TRP A 1 89 ? -1.649 -4.900 14.733 1.00 93.94 89 TRP A N 1
ATOM 687 C CA . TRP A 1 89 ? -0.532 -3.949 14.606 1.00 93.94 89 TRP A CA 1
ATOM 688 C C . TRP A 1 89 ? -0.981 -2.505 14.313 1.00 93.94 89 TRP A C 1
ATOM 690 O O . TRP A 1 89 ? -0.350 -1.792 13.534 1.00 93.94 89 TRP A O 1
ATOM 700 N N . ASN A 1 90 ? -2.075 -2.079 14.950 1.00 93.56 90 ASN A N 1
ATOM 701 C CA . ASN A 1 90 ? -2.723 -0.776 14.765 1.00 93.56 90 ASN A CA 1
ATOM 702 C C . ASN A 1 90 ? -3.341 -0.537 13.368 1.00 93.56 90 ASN A C 1
ATOM 704 O O . ASN A 1 90 ? -3.629 0.603 13.001 1.00 93.56 90 ASN A O 1
ATOM 708 N N . LEU A 1 91 ? -3.562 -1.598 12.585 1.00 92.25 91 LEU A N 1
ATOM 709 C CA . LEU A 1 91 ? -4.235 -1.568 11.287 1.00 92.25 91 LEU A CA 1
ATOM 710 C C . LEU A 1 91 ? -5.496 -2.437 11.310 1.00 92.25 91 LEU A C 1
ATOM 712 O O . LEU A 1 91 ? -5.504 -3.532 11.869 1.00 92.25 91 LEU A O 1
ATOM 716 N N . CYS A 1 92 ? -6.550 -1.958 10.654 1.00 92.56 92 CYS A N 1
ATOM 717 C CA . CYS A 1 92 ? -7.794 -2.702 10.485 1.00 92.56 92 CYS A CA 1
ATOM 718 C C . CYS A 1 92 ? -7.723 -3.594 9.241 1.00 92.56 92 CYS A C 1
ATOM 720 O O . CYS A 1 92 ? -7.595 -3.087 8.125 1.00 92.56 92 CYS A O 1
ATOM 722 N N . TYR A 1 93 ? -7.859 -4.905 9.425 1.00 94.19 93 TYR A N 1
ATOM 723 C CA . TYR A 1 93 ? -7.931 -5.901 8.357 1.00 94.19 93 TYR A CA 1
ATOM 724 C C . TYR A 1 93 ? -9.379 -6.366 8.186 1.00 94.19 93 TYR A C 1
ATOM 726 O O . TYR A 1 93 ? -9.992 -6.826 9.144 1.00 94.19 93 TYR A O 1
ATOM 734 N N . ALA A 1 94 ? -9.925 -6.245 6.974 1.00 90.94 94 ALA A N 1
ATOM 735 C CA . ALA A 1 94 ? -11.291 -6.661 6.654 1.00 90.94 94 ALA A CA 1
ATOM 736 C C . ALA A 1 94 ? -11.305 -8.045 5.978 1.00 90.94 94 ALA A C 1
ATOM 738 O O . ALA A 1 94 ? -10.602 -8.250 4.983 1.00 90.94 94 ALA A O 1
ATOM 739 N N . GLU A 1 95 ? -12.115 -8.982 6.486 1.00 77.25 95 GLU A N 1
ATOM 740 C CA . GLU A 1 95 ? -12.189 -10.360 5.966 1.00 77.25 95 GLU A CA 1
ATOM 741 C C . GLU A 1 95 ? -13.388 -10.631 5.032 1.00 77.25 95 GLU A C 1
ATOM 743 O O . GLU A 1 95 ? -13.267 -11.456 4.124 1.00 77.25 95 GLU A O 1
ATOM 748 N N . GLN A 1 96 ? -14.514 -9.918 5.177 1.00 62.03 96 GLN A N 1
ATOM 749 C CA . GLN A 1 96 ? -15.766 -10.165 4.433 1.00 62.03 96 GLN A CA 1
ATOM 750 C C . GLN A 1 96 ? -16.250 -8.956 3.612 1.00 62.03 96 GLN A C 1
ATOM 752 O O . GLN A 1 96 ? -16.011 -7.807 3.986 1.00 62.03 96 GLN A O 1
ATOM 757 N N . PHE A 1 97 ? -16.921 -9.248 2.485 1.00 56.81 97 PHE A N 1
ATOM 758 C CA . PHE A 1 97 ? -17.466 -8.303 1.496 1.00 56.81 97 PHE A CA 1
ATOM 759 C C . PHE A 1 97 ? -18.885 -8.713 1.123 1.00 56.81 97 PHE A C 1
ATOM 761 O O . PHE A 1 97 ? -19.069 -9.923 0.856 1.00 56.81 97 PHE A O 1
#

Organism: NCBI:txid53326

InterPro domains:
  IPR035940 CAP superfamily [G3DSA:3.40.33.10] (1-96)

Secondary structure (DSSP, 8-state):
-EEEEE-SS-HHHHHHHHHHHHTT-HHHHHHHT-TT---EEEEEEEETTTEEEEEEEESSPPPTT----PPPPSSGGG--SSTTEEEETTEEEE---

Radius of gyration: 16.23 Å; chains: 1; bounding box: 40×25×43 Å

pLDDT: mean 86.56, std 9.4, range [56.81, 96.06]

Foldseek 3Di:
DKFKFADDPDPVVRVVVRVVVVVVVVQSVQQVPPQLFQDKDKDWDQDPNRMIMMDMDTPDHGDPPRPPPDFFDPAQVSPDNEPPWGRDPSHTHHDDD